Protein AF-A0A199W869-F1 (afdb_monomer_lite)

Sequence (176 aa):
MEERVLFPVLERTAHRGVCKGANEEHARDLPMINGIKEDIKSLLVMEAGTPSYQEALVNLSLRLKTLLEHCKEHFKEEERELIPLFDAANRMLREEGNTSSRWAEEVMGAMEATHSQRLFPFFMAGLLPQEAVQYLDIVCRCIADKHHVVSMLRSLVASLEGKHPHSVISNYSLKS

InterPro domains:
  IPR012312 Hemerythrin-like [PF01814] (1-85)

Foldseek 3Di:
DCVPFVVVLLCVQPPHCLCVVVVVLCVVCVVLVVVLVVLVVVLVPDDPPDPVNVVSVVVSVVSVVVSVVSVVVSVVCCVVRVVVSSVVSQVVCVVVVNPALVSVVVVVVVQCVVPPLCVLLVVLVVDDPVVSVVVLVCVVVSDPPPVVNVSNVVSNVVVVVVPDPPDDDDDDDDDD

Structure (mmCIF, N/CA/C/O backbone):
data_AF-A0A199W869-F1
#
_entry.id   AF-A0A199W869-F1
#
loop_
_atom_site.group_PDB
_atom_site.id
_atom_site.type_symbol
_atom_site.label_atom_id
_atom_site.label_alt_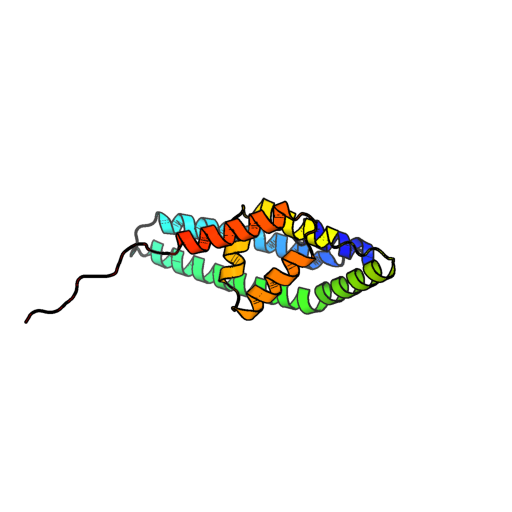id
_atom_site.label_comp_id
_atom_site.label_asym_id
_atom_site.label_entity_id
_atom_site.label_seq_id
_atom_site.pdbx_PDB_ins_code
_atom_site.Cartn_x
_atom_site.Cartn_y
_atom_site.Cartn_z
_atom_site.occupancy
_atom_site.B_iso_or_equiv
_atom_site.auth_seq_id
_atom_site.auth_comp_id
_atom_site.auth_asym_id
_atom_site.auth_atom_id
_atom_site.pdbx_PDB_model_num
ATOM 1 N N . MET A 1 1 ? 5.269 -4.540 -2.238 1.00 87.12 1 MET A N 1
ATOM 2 C CA . MET A 1 1 ? 5.396 -4.630 -3.710 1.00 87.12 1 MET A CA 1
ATOM 3 C C . MET A 1 1 ? 6.664 -3.908 -4.128 1.00 87.12 1 MET A C 1
ATOM 5 O O . MET A 1 1 ? 7.433 -4.496 -4.888 1.00 87.12 1 MET A O 1
ATOM 9 N N . GLU A 1 2 ? 6.945 -2.735 -3.544 1.00 89.25 2 GLU A N 1
ATOM 10 C CA . GLU A 1 2 ? 8.170 -1.993 -3.826 1.00 89.25 2 GLU A CA 1
ATOM 11 C C . GLU A 1 2 ? 9.423 -2.831 -3.564 1.00 89.25 2 GLU A C 1
ATOM 13 O O . GLU A 1 2 ? 10.194 -3.073 -4.487 1.00 89.25 2 GLU A O 1
ATOM 18 N N . GLU A 1 3 ? 9.578 -3.380 -2.355 1.00 90.06 3 GLU A N 1
ATOM 19 C CA . GLU A 1 3 ? 10.796 -4.107 -1.951 1.00 90.06 3 GLU A CA 1
ATOM 20 C C . GLU A 1 3 ? 11.127 -5.321 -2.826 1.00 90.06 3 GLU A C 1
ATOM 22 O O . GLU A 1 3 ? 12.286 -5.703 -2.972 1.00 90.06 3 GLU A O 1
ATOM 27 N N . ARG A 1 4 ? 10.101 -5.948 -3.416 1.00 87.75 4 ARG A N 1
ATOM 28 C CA . ARG A 1 4 ? 10.250 -7.175 -4.209 1.00 87.75 4 ARG A CA 1
ATOM 29 C C . ARG A 1 4 ? 10.490 -6.911 -5.688 1.00 87.75 4 ARG A C 1
ATOM 31 O O . ARG A 1 4 ? 11.088 -7.763 -6.338 1.00 87.75 4 ARG A O 1
ATOM 38 N N . VAL A 1 5 ? 9.986 -5.797 -6.219 1.00 86.00 5 VAL A N 1
ATOM 39 C CA . VAL A 1 5 ? 9.969 -5.546 -7.668 1.00 86.00 5 VAL A CA 1
ATOM 40 C C . VAL A 1 5 ? 10.541 -4.172 -8.006 1.00 86.00 5 VAL A C 1
ATOM 42 O O . VAL A 1 5 ? 11.513 -4.100 -8.754 1.00 86.00 5 VAL A O 1
ATOM 45 N N . LEU A 1 6 ? 10.006 -3.089 -7.432 1.00 86.56 6 LEU A N 1
ATOM 46 C CA . LEU A 1 6 ? 10.408 -1.724 -7.801 1.00 86.56 6 LEU A CA 1
ATOM 47 C C . LEU A 1 6 ? 11.784 -1.331 -7.249 1.00 86.56 6 LEU A C 1
ATOM 49 O O . LEU A 1 6 ? 12.627 -0.859 -8.010 1.00 86.56 6 LEU A O 1
ATOM 53 N N . PHE A 1 7 ? 12.056 -1.567 -5.963 1.00 90.81 7 PHE A N 1
ATOM 54 C CA . PHE A 1 7 ? 13.342 -1.222 -5.348 1.00 90.81 7 PHE A CA 1
ATOM 55 C C . PHE A 1 7 ? 14.519 -1.935 -6.032 1.00 90.81 7 PHE A C 1
ATOM 57 O O . PHE A 1 7 ? 15.485 -1.261 -6.378 1.00 90.81 7 PHE A O 1
ATOM 64 N N . PRO A 1 8 ? 14.455 -3.242 -6.362 1.00 88.12 8 PRO A N 1
ATOM 65 C CA . PRO A 1 8 ? 15.512 -3.892 -7.140 1.00 88.12 8 PRO A CA 1
ATOM 66 C C . PRO A 1 8 ? 15.734 -3.314 -8.546 1.00 88.12 8 PRO A C 1
ATOM 68 O O . PRO A 1 8 ? 16.821 -3.473 -9.104 1.00 88.12 8 PRO A O 1
ATOM 71 N N . VAL A 1 9 ? 14.721 -2.705 -9.172 1.00 84.25 9 VAL A N 1
ATOM 72 C CA . VAL A 1 9 ? 14.898 -1.988 -10.446 1.00 84.25 9 VAL A CA 1
ATOM 73 C C . VAL A 1 9 ? 15.646 -0.684 -10.186 1.00 84.25 9 VAL A C 1
ATOM 75 O O . VAL A 1 9 ? 16.704 -0.482 -10.775 1.00 84.25 9 VAL A O 1
ATOM 78 N N . LEU A 1 10 ? 15.162 0.128 -9.244 1.00 87.44 10 LEU A N 1
ATOM 79 C CA . LEU A 1 10 ? 15.760 1.413 -8.874 1.00 87.44 10 LEU A CA 1
ATOM 80 C C . LEU A 1 10 ? 17.221 1.288 -8.432 1.00 87.44 10 LEU A C 1
ATOM 82 O O . LEU A 1 10 ? 18.075 2.031 -8.905 1.00 87.44 10 LEU A O 1
ATOM 86 N N . GLU A 1 11 ? 17.530 0.310 -7.587 1.00 88.38 11 GLU A N 1
ATOM 87 C CA . GLU A 1 11 ? 18.884 0.041 -7.089 1.00 88.38 11 GLU A CA 1
ATOM 88 C C . GLU A 1 11 ? 19.866 -0.362 -8.204 1.00 88.38 11 GLU A C 1
ATOM 90 O O . GLU A 1 11 ? 21.073 -0.156 -8.072 1.00 88.38 11 GLU A O 1
ATOM 95 N N . ARG A 1 12 ? 19.369 -0.931 -9.315 1.00 83.19 12 ARG A N 1
ATOM 96 C CA . ARG A 1 12 ? 20.189 -1.278 -10.488 1.00 83.19 12 ARG A CA 1
ATOM 97 C C . ARG A 1 12 ? 20.382 -0.109 -11.447 1.00 83.19 12 ARG A C 1
ATOM 99 O O . ARG A 1 12 ? 21.439 -0.024 -12.064 1.00 83.19 12 ARG A O 1
ATOM 106 N N . THR A 1 13 ? 19.363 0.729 -11.6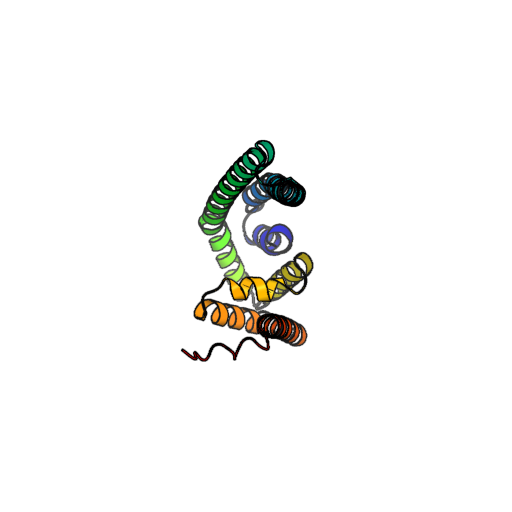24 1.00 80.44 13 THR A N 1
ATOM 107 C CA . THR A 1 13 ? 19.340 1.776 -12.660 1.00 80.44 13 THR A CA 1
ATOM 108 C C . THR A 1 13 ? 19.746 3.156 -12.151 1.00 80.44 13 THR A C 1
ATOM 110 O O . THR A 1 13 ? 20.169 3.989 -12.946 1.00 80.44 13 THR A O 1
ATOM 113 N N . ALA A 1 14 ? 19.590 3.422 -10.854 1.00 81.31 14 ALA A N 1
ATOM 114 C CA . ALA A 1 14 ? 19.954 4.685 -10.221 1.00 81.31 14 ALA A CA 1
ATOM 115 C C . ALA A 1 14 ? 21.247 4.519 -9.398 1.00 81.31 14 ALA A C 1
ATOM 117 O O . ALA A 1 14 ? 22.275 4.098 -9.926 1.00 81.31 14 ALA A O 1
ATOM 118 N N . HIS A 1 15 ? 21.218 4.867 -8.109 1.00 81.88 15 HIS A N 1
ATOM 119 C CA . HIS A 1 15 ? 22.352 4.737 -7.197 1.00 81.88 15 HIS A CA 1
ATOM 120 C C . HIS A 1 15 ? 22.073 3.687 -6.120 1.00 81.88 15 HIS A C 1
ATOM 122 O O . HIS A 1 15 ? 20.956 3.569 -5.619 1.00 81.88 15 HIS A O 1
ATOM 128 N N . ARG A 1 16 ? 23.119 2.951 -5.728 1.00 83.94 16 ARG A N 1
ATOM 129 C CA . ARG A 1 16 ? 23.014 1.953 -4.662 1.00 83.94 16 ARG A CA 1
ATOM 130 C C . ARG A 1 16 ? 22.659 2.627 -3.333 1.00 83.94 16 ARG A C 1
ATOM 132 O O . ARG A 1 16 ? 23.374 3.527 -2.894 1.00 83.94 16 ARG A O 1
ATOM 139 N N . GLY A 1 17 ? 21.624 2.133 -2.668 1.00 86.12 17 GLY A N 1
ATOM 140 C CA . GLY A 1 17 ? 21.113 2.626 -1.392 1.00 86.12 17 GLY A CA 1
ATOM 141 C C . GLY A 1 17 ? 19.978 3.642 -1.510 1.00 86.12 17 GLY A C 1
ATOM 142 O O . GLY A 1 17 ? 19.542 4.143 -0.474 1.00 86.12 17 GLY A O 1
ATOM 143 N N . VAL A 1 18 ? 19.488 3.929 -2.720 1.00 88.88 18 VAL A N 1
ATOM 144 C CA . VAL A 1 18 ? 18.378 4.866 -2.953 1.00 88.88 18 VAL A CA 1
ATOM 145 C C . VAL A 1 18 ? 17.103 4.468 -2.207 1.00 88.88 18 VAL A C 1
ATOM 147 O O . VAL A 1 18 ? 16.387 5.327 -1.707 1.00 88.88 18 VAL A O 1
ATOM 150 N N . CYS A 1 19 ? 16.844 3.168 -2.051 1.00 92.12 19 CYS A N 1
ATOM 151 C CA . CYS A 1 19 ? 15.639 2.671 -1.386 1.00 92.12 19 CYS A CA 1
ATOM 152 C C . CYS A 1 19 ? 15.842 2.415 0.116 1.00 92.12 19 CYS A C 1
ATOM 154 O O . CYS A 1 19 ? 14.987 1.810 0.763 1.00 92.12 19 CYS A O 1
ATOM 156 N N . LYS A 1 20 ? 16.984 2.806 0.700 1.00 91.56 20 LYS A N 1
ATOM 157 C CA . LYS A 1 20 ? 17.304 2.479 2.098 1.00 91.56 20 LYS A CA 1
ATOM 158 C C . LYS A 1 20 ? 16.337 3.138 3.090 1.00 91.56 20 LYS A C 1
ATOM 160 O O . LYS A 1 20 ? 15.883 2.451 3.997 1.00 91.56 20 LYS A O 1
ATOM 165 N N . GLY A 1 21 ? 16.013 4.420 2.901 1.00 91.12 21 GLY A N 1
ATOM 166 C CA . GLY A 1 21 ? 15.082 5.151 3.776 1.00 91.12 21 GLY A CA 1
ATOM 167 C C . GLY A 1 21 ? 13.697 4.503 3.807 1.00 91.12 21 GLY A C 1
ATOM 168 O O . GLY A 1 21 ? 13.240 4.085 4.868 1.00 91.12 21 GLY A O 1
ATOM 169 N N . ALA A 1 22 ? 13.121 4.263 2.626 1.00 91.50 22 ALA A N 1
ATOM 170 C CA . ALA A 1 22 ? 1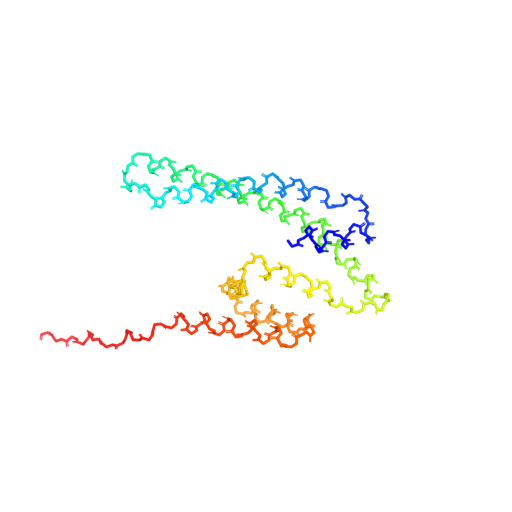1.829 3.594 2.485 1.00 91.50 22 ALA A CA 1
ATOM 171 C C . ALA A 1 22 ? 11.809 2.182 3.111 1.00 91.50 22 ALA A C 1
ATOM 173 O O . ALA A 1 22 ? 10.871 1.828 3.819 1.00 91.50 22 ALA A O 1
ATOM 174 N N . ASN A 1 23 ? 12.876 1.385 2.949 1.00 92.75 23 ASN A N 1
ATOM 175 C CA . ASN A 1 23 ? 12.985 0.084 3.629 1.00 92.75 23 ASN A CA 1
ATOM 176 C C . ASN A 1 23 ? 13.017 0.218 5.164 1.00 92.75 23 ASN A C 1
ATOM 178 O O . ASN A 1 23 ? 12.440 -0.601 5.879 1.00 92.75 23 ASN A O 1
ATOM 182 N N . GLU A 1 24 ? 13.715 1.227 5.691 1.00 93.81 24 GLU A N 1
ATOM 183 C CA . GLU A 1 24 ? 13.763 1.483 7.133 1.00 93.81 24 GLU A CA 1
ATOM 184 C C . GLU A 1 24 ? 12.405 1.951 7.670 1.00 93.81 24 GLU A C 1
ATOM 186 O O . GLU A 1 24 ? 12.027 1.562 8.774 1.00 93.81 24 GLU A O 1
ATOM 191 N N . GLU A 1 25 ? 11.655 2.744 6.906 1.00 92.56 25 GLU A N 1
ATOM 192 C CA . GLU A 1 25 ? 10.270 3.125 7.214 1.00 92.56 25 GLU A CA 1
ATOM 193 C C . GLU A 1 25 ? 9.345 1.912 7.259 1.00 92.56 25 GLU A C 1
ATOM 195 O O . GLU A 1 25 ? 8.715 1.667 8.290 1.00 92.56 25 GLU A O 1
ATOM 200 N N . HIS A 1 26 ? 9.353 1.075 6.218 1.00 93.44 26 HIS A N 1
ATOM 201 C CA . HIS A 1 26 ? 8.566 -0.159 6.188 1.00 93.44 26 HIS A CA 1
ATOM 202 C C . HIS A 1 26 ? 8.869 -1.071 7.385 1.00 93.44 26 HIS A C 1
ATOM 204 O O . HIS A 1 26 ? 7.956 -1.620 8.011 1.00 93.44 26 HIS A O 1
ATOM 210 N N . ALA A 1 27 ? 10.149 -1.207 7.751 1.00 93.19 27 ALA A N 1
ATOM 211 C CA . ALA A 1 27 ? 10.569 -2.004 8.901 1.00 93.19 27 ALA A CA 1
ATOM 212 C C . ALA A 1 27 ? 10.057 -1.439 10.240 1.00 93.19 27 ALA A C 1
ATOM 214 O O . ALA A 1 27 ? 9.762 -2.215 11.154 1.00 93.19 27 ALA A O 1
ATOM 215 N N . ARG A 1 28 ? 9.933 -0.110 10.365 1.00 93.12 28 ARG A N 1
ATOM 216 C CA . ARG A 1 28 ? 9.355 0.549 11.550 1.00 93.12 28 ARG A CA 1
ATOM 217 C C . ARG A 1 28 ? 7.834 0.420 11.606 1.00 93.12 28 ARG A C 1
ATOM 219 O O . ARG A 1 28 ? 7.291 0.211 12.692 1.00 93.12 28 ARG A O 1
ATOM 226 N N . ASP A 1 29 ? 7.160 0.511 10.465 1.00 93.31 29 ASP A N 1
ATOM 227 C CA . ASP A 1 29 ? 5.697 0.559 10.407 1.00 93.31 29 ASP A CA 1
ATOM 228 C C . ASP A 1 29 ? 5.046 -0.827 10.456 1.00 93.31 29 ASP A C 1
ATOM 230 O O . ASP A 1 29 ? 3.943 -0.981 10.991 1.00 93.31 29 ASP A O 1
ATOM 234 N N . LEU A 1 30 ? 5.733 -1.878 9.996 1.00 91.81 30 LEU A N 1
ATOM 235 C CA . LEU A 1 30 ? 5.199 -3.242 10.021 1.00 91.81 30 LEU A CA 1
ATOM 236 C C . LEU A 1 30 ? 4.796 -3.719 11.441 1.00 91.81 30 LEU A C 1
ATOM 238 O O . LEU A 1 30 ? 3.686 -4.242 11.601 1.00 91.81 30 LEU A O 1
ATOM 242 N N . PRO A 1 31 ? 5.607 -3.526 12.503 1.00 94.06 31 PRO A N 1
ATOM 243 C CA . PRO A 1 31 ? 5.177 -3.781 13.879 1.00 94.06 31 PRO A CA 1
ATOM 244 C C . PRO A 1 31 ? 3.947 -2.971 14.310 1.00 94.06 31 PRO A C 1
ATOM 246 O O . PRO A 1 31 ? 3.093 -3.500 15.024 1.00 94.06 31 PRO A O 1
ATOM 249 N N . MET A 1 32 ? 3.823 -1.713 13.871 1.00 94.31 32 MET A N 1
ATOM 250 C CA . MET A 1 32 ? 2.681 -0.855 14.201 1.00 94.31 32 MET A CA 1
ATOM 251 C C . MET A 1 32 ? 1.386 -1.384 13.577 1.00 94.31 32 MET A C 1
ATOM 253 O O . MET A 1 32 ? 0.377 -1.512 14.274 1.00 94.31 32 MET A O 1
ATOM 257 N N . ILE A 1 33 ? 1.432 -1.769 12.298 1.00 94.38 33 ILE A N 1
ATOM 258 C CA . ILE A 1 33 ? 0.306 -2.380 11.574 1.00 94.38 33 ILE A CA 1
ATOM 259 C C . 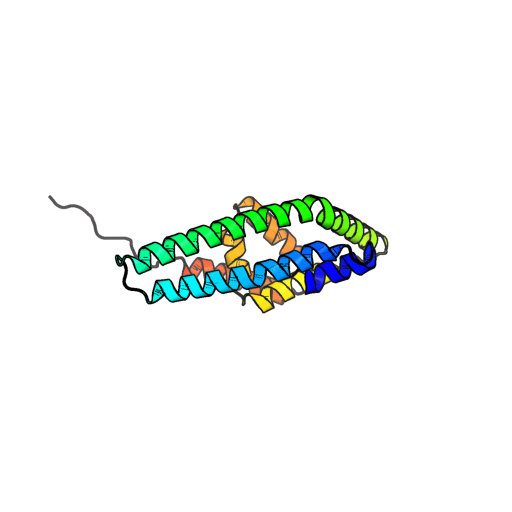ILE A 1 33 ? -0.116 -3.694 12.243 1.00 94.38 33 ILE A C 1
ATOM 261 O O . ILE A 1 33 ? -1.308 -3.938 12.444 1.00 94.38 33 ILE A O 1
ATOM 265 N N . ASN A 1 34 ? 0.850 -4.529 12.640 1.00 94.44 34 ASN A N 1
ATOM 266 C CA . ASN A 1 34 ? 0.561 -5.756 13.384 1.00 94.44 34 ASN A CA 1
ATOM 267 C C . ASN A 1 34 ? -0.104 -5.457 14.734 1.00 94.44 34 ASN A C 1
ATOM 269 O O . ASN A 1 34 ? -1.081 -6.115 15.082 1.00 94.44 34 ASN A O 1
ATOM 273 N N . GLY A 1 35 ? 0.361 -4.436 15.458 1.00 95.31 35 GLY A N 1
ATOM 274 C CA . GLY A 1 35 ? -0.277 -3.978 16.692 1.00 95.31 35 GLY A CA 1
ATOM 275 C C . GLY A 1 35 ? -1.734 -3.562 16.479 1.00 95.31 35 GLY A C 1
ATOM 276 O O . GLY A 1 35 ? -2.612 -4.062 17.169 1.00 95.31 35 GLY A O 1
ATOM 277 N N . ILE A 1 36 ? -2.006 -2.734 15.466 1.00 97.06 36 ILE A N 1
ATOM 278 C CA . ILE A 1 36 ? -3.367 -2.306 15.093 1.00 97.06 36 ILE A CA 1
ATOM 279 C C . ILE A 1 36 ? -4.264 -3.509 14.779 1.00 97.06 36 ILE A C 1
ATOM 281 O O . ILE A 1 36 ? -5.417 -3.564 15.205 1.00 97.06 36 ILE A O 1
ATOM 285 N N . LYS A 1 37 ? -3.744 -4.500 14.049 1.00 95.69 37 LYS A N 1
ATOM 286 C CA . LYS A 1 37 ? -4.480 -5.730 13.736 1.00 95.69 37 LYS A CA 1
ATOM 287 C C . LYS A 1 37 ? -4.859 -6.506 15.000 1.00 95.69 37 LYS A C 1
ATOM 289 O O . LYS A 1 37 ? -5.983 -7.002 15.084 1.00 95.69 37 LYS A O 1
ATOM 294 N N . GLU A 1 38 ? -3.946 -6.632 15.960 1.00 96.62 38 GLU A N 1
ATOM 295 C CA . GLU A 1 38 ? -4.232 -7.309 17.230 1.00 96.62 38 GLU A CA 1
ATOM 296 C C . GLU A 1 38 ? -5.174 -6.492 18.128 1.00 96.62 38 GLU A C 1
ATOM 298 O O . GLU A 1 38 ? -6.057 -7.074 18.760 1.00 96.62 38 GLU A O 1
ATOM 303 N N . ASP A 1 39 ? -5.083 -5.161 18.114 1.00 95.38 39 ASP A N 1
ATOM 304 C CA . ASP A 1 39 ? -6.016 -4.275 18.820 1.00 95.38 39 ASP A CA 1
ATOM 305 C C . ASP A 1 39 ? -7.448 -4.442 18.280 1.00 95.38 39 ASP A C 1
ATOM 307 O O . ASP A 1 39 ? -8.393 -4.610 19.053 1.00 95.38 39 ASP A O 1
ATOM 311 N N . ILE A 1 40 ? -7.616 -4.490 16.951 1.00 96.44 40 ILE A N 1
ATOM 312 C CA . ILE A 1 40 ? -8.915 -4.746 16.306 1.00 96.44 40 ILE A CA 1
ATOM 313 C C . ILE A 1 40 ? -9.466 -6.113 16.724 1.00 96.44 40 ILE A C 1
ATOM 315 O O . ILE A 1 40 ? -10.628 -6.214 17.110 1.00 96.44 40 ILE A O 1
ATOM 319 N N . LYS A 1 41 ? -8.650 -7.174 16.677 1.00 95.06 41 LYS A N 1
ATOM 320 C CA . LYS A 1 41 ? -9.082 -8.516 17.107 1.00 95.06 41 LYS A CA 1
ATOM 321 C C . LYS A 1 41 ? -9.493 -8.548 18.575 1.00 95.06 41 LYS A C 1
ATOM 323 O O . LYS A 1 41 ? -10.471 -9.209 18.908 1.00 95.06 41 LYS A O 1
ATOM 328 N N . SER A 1 42 ? -8.756 -7.842 19.428 1.00 94.62 42 SER A N 1
ATOM 329 C CA . SER A 1 42 ? -9.053 -7.750 20.856 1.00 94.62 42 SER A CA 1
ATOM 330 C C . SER A 1 42 ? -10.395 -7.056 21.077 1.00 94.62 42 SER A C 1
ATOM 332 O O . SER A 1 42 ? -11.258 -7.596 21.759 1.00 94.62 42 SER A O 1
ATOM 334 N N . LEU A 1 43 ? -10.634 -5.925 20.408 1.00 95.44 43 LEU A N 1
ATOM 335 C CA . LEU A 1 43 ? -11.911 -5.209 20.474 1.00 95.44 43 LEU A CA 1
ATOM 336 C C . LEU A 1 43 ? -13.108 -6.064 20.039 1.00 95.44 43 LEU A C 1
ATOM 338 O O . LEU A 1 43 ? -14.175 -5.942 20.632 1.00 95.44 43 LEU A O 1
ATOM 342 N N . LEU A 1 44 ? -12.939 -6.954 19.053 1.00 94.06 44 LEU A N 1
ATOM 343 C CA . LEU A 1 44 ? -14.011 -7.845 18.583 1.00 94.06 44 LEU A CA 1
ATOM 344 C C . LEU A 1 44 ? -14.486 -8.860 19.634 1.00 94.06 44 LEU A C 1
ATOM 346 O O . LEU A 1 44 ? -15.587 -9.388 19.497 1.00 94.06 44 LEU A O 1
ATOM 350 N N . VAL A 1 45 ? -13.675 -9.152 20.655 1.00 95.06 45 VAL A N 1
ATOM 351 C CA . VAL A 1 45 ? -14.019 -10.106 21.726 1.00 95.06 45 VAL A CA 1
ATOM 352 C C . VAL A 1 45 ? -14.302 -9.429 23.070 1.00 95.06 45 VAL A C 1
ATOM 354 O O . VAL A 1 45 ? -14.680 -10.102 24.026 1.00 95.06 45 VAL A O 1
ATOM 357 N N . MET A 1 46 ? -14.114 -8.112 23.159 1.00 94.50 46 MET A N 1
ATOM 358 C CA . MET A 1 46 ? -14.350 -7.337 24.375 1.00 94.50 46 MET A CA 1
ATOM 359 C C . MET A 1 46 ? -15.829 -6.979 24.547 1.00 94.50 46 MET A C 1
ATOM 361 O O . MET A 1 46 ? -16.568 -6.785 23.584 1.00 94.50 46 MET A O 1
ATOM 365 N N . GLU A 1 47 ? -16.251 -6.826 25.803 1.00 94.56 47 GLU A N 1
ATOM 366 C CA . GLU A 1 47 ? -17.597 -6.363 26.128 1.00 94.56 47 GLU A CA 1
ATOM 367 C C . GLU A 1 47 ? -17.725 -4.852 25.886 1.00 94.56 47 GLU A C 1
ATOM 369 O O . GLU A 1 47 ? -17.072 -4.027 26.542 1.00 94.56 47 GLU A O 1
ATOM 374 N N . ALA A 1 48 ? -18.581 -4.491 24.931 1.00 92.62 48 ALA A N 1
ATOM 375 C CA . ALA A 1 48 ? -18.851 -3.106 24.580 1.00 92.62 48 ALA A CA 1
ATOM 376 C C . ALA A 1 48 ? -19.459 -2.333 25.764 1.00 92.62 48 ALA A C 1
ATOM 378 O O . ALA A 1 48 ? -20.321 -2.830 26.482 1.00 92.62 48 ALA A O 1
ATOM 379 N N . GLY A 1 49 ? -19.028 -1.082 25.941 1.00 90.25 49 GLY A N 1
ATOM 380 C CA . GLY A 1 49 ? -19.515 -0.202 27.011 1.00 90.25 49 GLY A CA 1
ATOM 381 C C . GLY A 1 49 ? -18.716 -0.272 28.316 1.00 90.25 49 GLY A C 1
ATOM 382 O O . GLY A 1 49 ? -18.919 0.567 29.191 1.00 90.25 49 GLY A O 1
ATOM 383 N N . THR A 1 50 ? -17.762 -1.198 28.435 1.00 95.25 50 THR A N 1
ATOM 384 C CA . THR A 1 50 ? -16.833 -1.239 29.574 1.00 95.25 50 THR A CA 1
ATOM 385 C C . THR A 1 50 ? -15.766 -0.130 29.484 1.00 95.25 50 THR A C 1
ATOM 387 O O . THR A 1 50 ? -15.417 0.304 28.380 1.00 95.25 50 THR A O 1
ATOM 390 N N . PRO A 1 51 ? -15.196 0.334 30.617 1.00 95.56 51 PRO A N 1
ATOM 391 C CA . PRO A 1 51 ? -14.097 1.304 30.599 1.00 95.56 51 PRO A CA 1
ATOM 392 C C . PRO A 1 51 ? -12.877 0.826 29.798 1.00 95.56 51 PRO A C 1
ATOM 394 O O . PRO A 1 51 ? -12.289 1.605 29.053 1.00 95.56 51 PRO A O 1
ATOM 397 N N . SER A 1 52 ? -12.545 -0.466 29.885 1.00 93.56 52 SER A N 1
ATOM 398 C CA . SER A 1 52 ? -11.446 -1.073 29.127 1.00 93.56 52 SER A CA 1
ATOM 399 C C . SER A 1 52 ? -11.708 -1.079 27.620 1.00 93.56 52 SER A C 1
ATOM 401 O O . SER A 1 52 ? -10.784 -0.850 26.844 1.00 93.56 52 SER A O 1
ATOM 403 N N . TYR A 1 53 ? -12.957 -1.282 27.182 1.00 95.62 53 TYR A N 1
ATOM 404 C CA . TYR A 1 53 ? -13.333 -1.168 25.769 1.00 95.62 53 TYR A CA 1
ATOM 405 C C . TYR A 1 53 ? -13.122 0.253 25.235 1.00 95.62 53 TYR A C 1
ATOM 407 O O . TYR A 1 53 ? -12.589 0.435 24.142 1.00 95.62 53 TYR A O 1
ATOM 415 N N . GLN A 1 54 ? -13.492 1.271 26.019 1.00 95.38 54 GLN A N 1
ATOM 416 C CA . GLN A 1 54 ? -13.263 2.670 25.645 1.00 95.38 54 GLN A CA 1
ATOM 417 C C . GLN A 1 54 ? -11.769 3.003 25.571 1.00 95.38 54 GLN A C 1
ATOM 419 O O . GLN A 1 54 ? -11.328 3.631 24.611 1.00 95.38 54 GLN A O 1
ATOM 424 N N . GLU A 1 55 ? -10.976 2.541 26.537 1.00 95.81 55 GLU A N 1
ATOM 425 C CA . GLU A 1 55 ? -9.521 2.715 26.520 1.00 95.81 55 GLU A CA 1
ATOM 426 C C . GLU A 1 55 ? -8.880 2.038 25.297 1.00 95.81 55 GLU A C 1
ATOM 428 O O . GLU A 1 55 ? -8.081 2.656 24.591 1.00 95.81 55 GLU A O 1
ATOM 433 N N . ALA A 1 56 ? -9.284 0.804 24.982 1.00 95.56 56 ALA A N 1
ATOM 434 C CA . ALA A 1 56 ? -8.818 0.087 23.798 1.00 95.56 56 ALA A CA 1
ATOM 435 C C . ALA A 1 56 ? -9.179 0.820 22.493 1.00 95.56 56 ALA A C 1
ATOM 437 O O . ALA A 1 56 ? -8.339 0.924 21.599 1.00 95.56 56 ALA A O 1
ATOM 438 N N . LEU A 1 57 ? -10.383 1.398 22.393 1.00 96.50 57 LEU A N 1
ATOM 439 C CA . LEU A 1 57 ? -10.777 2.222 21.245 1.00 96.50 57 LEU A CA 1
ATOM 440 C C . LEU A 1 57 ? -9.933 3.493 21.112 1.00 96.50 57 LEU A C 1
ATOM 442 O O . LEU A 1 57 ? -9.529 3.847 20.002 1.00 96.50 57 LEU A O 1
ATOM 446 N N . VAL A 1 58 ? -9.658 4.185 22.220 1.00 96.25 58 VAL A N 1
ATOM 447 C CA . VAL A 1 58 ? -8.812 5.388 22.221 1.00 96.25 58 VAL A CA 1
ATOM 448 C C . VAL A 1 58 ? -7.388 5.040 21.787 1.00 96.25 58 VAL A C 1
ATOM 450 O O . VAL A 1 58 ? -6.828 5.727 20.931 1.00 96.25 58 VAL A O 1
ATOM 453 N N . ASN A 1 59 ? -6.829 3.945 22.304 1.00 95.38 59 ASN A N 1
ATOM 454 C CA . ASN A 1 59 ? -5.493 3.473 21.942 1.00 95.38 59 ASN A CA 1
ATOM 455 C C . ASN A 1 59 ? -5.404 3.065 20.467 1.00 95.38 59 ASN A C 1
ATOM 457 O O . ASN A 1 59 ? -4.469 3.478 19.775 1.00 95.38 59 ASN A O 1
ATOM 461 N N . LEU A 1 60 ? -6.399 2.330 19.960 1.00 97.25 60 LEU A N 1
ATOM 462 C CA . LEU A 1 60 ? -6.492 1.993 18.541 1.00 97.25 60 LEU A CA 1
ATOM 463 C C . LEU A 1 60 ? -6.581 3.263 17.679 1.00 97.25 60 LEU A C 1
ATOM 465 O O . LEU A 1 60 ? -5.862 3.389 16.691 1.00 97.25 60 LEU A O 1
ATOM 469 N N . SER A 1 61 ? -7.422 4.227 18.066 1.00 97.38 61 SER A N 1
ATOM 470 C CA . SER A 1 61 ? -7.567 5.510 17.364 1.00 97.38 61 SER A CA 1
ATOM 471 C C . SER A 1 61 ? -6.248 6.282 17.304 1.00 97.38 61 SER A C 1
ATOM 473 O O . SER A 1 61 ? -5.889 6.806 16.249 1.00 97.38 61 SER A O 1
ATOM 475 N N . LEU A 1 62 ? -5.500 6.327 18.410 1.00 96.75 62 LEU A N 1
ATOM 476 C CA . LEU A 1 62 ? -4.194 6.978 18.460 1.00 96.75 62 LEU A CA 1
ATOM 477 C C . LEU A 1 62 ? -3.200 6.301 17.511 1.00 96.75 62 LEU A C 1
ATOM 479 O O . LEU A 1 62 ? -2.593 6.985 16.692 1.00 96.75 62 LEU A O 1
ATOM 483 N N . ARG A 1 63 ? -3.088 4.967 17.558 1.00 96.25 63 ARG A N 1
ATOM 484 C CA . ARG A 1 63 ? -2.188 4.212 16.671 1.00 96.25 63 ARG A CA 1
ATOM 485 C C . ARG A 1 63 ? -2.551 4.372 15.198 1.00 96.25 63 ARG A C 1
ATOM 487 O O . ARG A 1 63 ? -1.658 4.554 14.380 1.00 96.25 63 ARG A O 1
ATOM 494 N N . LEU A 1 64 ? -3.842 4.359 14.862 1.00 97.50 64 LEU A N 1
ATOM 495 C CA . LEU A 1 64 ? -4.313 4.605 13.495 1.00 97.50 64 LEU A CA 1
ATOM 496 C C . LEU A 1 64 ? -3.938 6.008 13.004 1.00 97.50 64 LEU A C 1
ATOM 498 O O . LEU A 1 64 ? -3.524 6.156 11.859 1.00 97.50 64 LEU A O 1
ATOM 502 N N . LYS A 1 65 ? -4.055 7.033 13.857 1.00 96.81 65 LYS A N 1
ATOM 503 C CA . LYS A 1 65 ? -3.637 8.400 13.514 1.00 96.81 65 LYS A CA 1
ATOM 504 C C . LYS A 1 65 ? -2.128 8.495 13.313 1.00 96.81 65 LYS A C 1
ATOM 506 O O . LYS A 1 65 ? -1.702 9.115 12.349 1.00 96.81 65 LYS A O 1
ATOM 511 N N . THR A 1 66 ? -1.336 7.869 14.182 1.00 95.75 66 THR A N 1
ATOM 512 C CA . THR A 1 66 ? 0.123 7.826 14.025 1.00 95.75 66 THR A CA 1
ATOM 513 C C . THR A 1 66 ? 0.519 7.135 12.724 1.00 95.75 66 THR A C 1
ATOM 515 O O . THR A 1 66 ? 1.275 7.712 11.951 1.00 95.75 66 THR A O 1
ATOM 518 N N . LEU A 1 67 ? -0.054 5.961 12.435 1.00 95.44 67 LEU A N 1
ATOM 519 C CA . LEU A 1 67 ? 0.192 5.255 11.177 1.00 95.44 67 LEU A CA 1
ATOM 520 C C . LEU A 1 67 ? -0.198 6.113 9.967 1.00 95.44 67 LEU A C 1
ATOM 522 O O . LEU A 1 67 ? 0.536 6.160 8.990 1.00 95.44 67 LEU A O 1
ATOM 526 N N . LEU A 1 68 ? -1.330 6.822 10.031 1.00 95.19 68 LEU A N 1
ATOM 527 C CA . LEU A 1 68 ? -1.760 7.712 8.953 1.00 95.19 68 LEU A CA 1
ATOM 528 C C . LEU A 1 68 ? -0.748 8.836 8.691 1.00 95.19 68 LEU A C 1
ATOM 530 O O . LEU A 1 68 ? -0.495 9.151 7.530 1.00 95.19 68 LEU A O 1
ATOM 534 N N . GLU A 1 69 ? -0.189 9.450 9.734 1.00 95.56 69 GLU A N 1
ATOM 535 C CA . GLU A 1 69 ? 0.845 10.475 9.557 1.00 95.56 69 GLU A CA 1
ATOM 536 C C . GLU A 1 69 ? 2.136 9.881 8.982 1.00 95.56 69 GLU A C 1
ATOM 538 O O . GLU A 1 69 ? 2.657 10.439 8.020 1.00 95.56 69 GLU A O 1
ATOM 543 N N . HIS A 1 70 ? 2.578 8.710 9.456 1.00 94.19 70 HIS A N 1
ATOM 544 C CA . HIS A 1 70 ? 3.726 8.009 8.867 1.00 94.19 70 HIS A CA 1
ATOM 545 C C . HIS A 1 70 ? 3.504 7.719 7.377 1.00 94.19 70 HIS A C 1
ATOM 547 O O . HIS A 1 70 ? 4.355 8.045 6.557 1.00 94.19 70 HIS A O 1
ATOM 553 N N . CYS A 1 71 ? 2.332 7.196 6.997 1.00 92.38 71 CYS A N 1
ATOM 554 C CA . CYS A 1 71 ? 2.008 6.945 5.593 1.00 92.38 71 CYS A CA 1
ATOM 555 C C . CYS A 1 71 ? 2.025 8.232 4.757 1.00 92.38 71 CYS A C 1
ATOM 557 O O . CYS A 1 71 ? 2.493 8.217 3.624 1.00 92.38 71 CYS A O 1
ATOM 559 N N . LYS A 1 72 ? 1.527 9.356 5.289 1.00 94.06 72 LYS A N 1
ATOM 560 C CA . LYS A 1 72 ? 1.568 10.645 4.576 1.00 94.06 72 LYS A CA 1
ATOM 561 C C . LYS A 1 72 ? 2.993 11.140 4.364 1.00 94.06 72 LYS A C 1
ATOM 563 O O . LYS A 1 72 ? 3.266 11.726 3.320 1.00 94.06 72 LYS A O 1
ATOM 568 N N . GLU A 1 73 ? 3.858 10.988 5.360 1.00 93.50 73 GLU A N 1
ATOM 569 C CA . GLU A 1 73 ? 5.269 11.367 5.262 1.00 93.50 73 GLU A CA 1
ATOM 570 C C . GLU A 1 73 ? 5.988 10.476 4.253 1.00 93.50 73 GLU A C 1
ATOM 572 O O . GLU A 1 73 ? 6.534 10.997 3.284 1.00 93.50 73 GLU A O 1
ATOM 577 N N . HIS A 1 74 ? 5.850 9.158 4.400 1.00 93.00 74 HIS A N 1
ATOM 578 C CA . HIS A 1 74 ? 6.377 8.160 3.475 1.00 93.00 74 HIS A CA 1
ATOM 579 C C . HIS A 1 74 ? 5.968 8.457 2.025 1.00 93.00 74 HIS A C 1
ATOM 581 O O . HIS A 1 74 ? 6.825 8.650 1.168 1.00 93.00 74 HIS A O 1
ATOM 587 N N . PHE A 1 75 ? 4.670 8.645 1.749 1.00 91.75 75 PHE A N 1
ATOM 588 C CA . PHE A 1 75 ? 4.205 8.958 0.393 1.00 91.75 75 PHE A CA 1
ATOM 589 C C . PHE A 1 75 ? 4.775 10.265 -0.159 1.00 91.75 75 PHE A C 1
ATOM 591 O O . PHE A 1 75 ? 5.112 10.328 -1.338 1.00 91.75 75 PHE A O 1
ATOM 598 N N . LYS A 1 76 ? 4.912 11.310 0.666 1.00 93.19 76 LYS A N 1
ATOM 599 C CA . LYS A 1 76 ? 5.524 12.574 0.222 1.00 93.19 76 LYS A CA 1
ATOM 600 C C . LYS A 1 76 ? 6.999 12.401 -0.123 1.00 93.19 76 LYS A C 1
ATOM 602 O O . LYS A 1 76 ? 7.491 13.067 -1.031 1.00 93.19 76 LYS A O 1
ATOM 607 N N . GLU A 1 77 ? 7.714 11.572 0.626 1.00 90.81 77 GLU A N 1
ATOM 608 C CA . GLU A 1 77 ? 9.126 11.294 0.375 1.00 90.81 77 GLU A CA 1
ATOM 609 C C . GLU A 1 77 ? 9.308 10.449 -0.883 1.00 90.81 77 GLU A C 1
ATOM 611 O O . GLU A 1 77 ? 10.128 10.796 -1.734 1.00 90.81 77 GLU A O 1
ATOM 616 N N . GLU A 1 78 ? 8.487 9.417 -1.067 1.00 90.19 78 GLU A N 1
ATOM 617 C CA . GLU A 1 78 ? 8.490 8.625 -2.293 1.00 90.19 78 GLU A CA 1
ATOM 618 C C . GLU A 1 78 ? 8.124 9.468 -3.519 1.00 90.19 78 GLU A C 1
ATOM 620 O O . GLU A 1 78 ? 8.815 9.397 -4.535 1.00 90.19 78 GLU A O 1
ATOM 625 N N . GLU A 1 79 ? 7.092 10.311 -3.428 1.00 91.56 79 GLU A N 1
ATOM 626 C CA . GLU A 1 79 ? 6.669 11.192 -4.521 1.00 91.56 79 GLU A CA 1
ATOM 627 C C . GLU A 1 79 ? 7.751 12.205 -4.902 1.00 91.56 79 GLU A C 1
ATOM 629 O O . GLU A 1 79 ? 7.951 12.494 -6.084 1.00 91.56 79 GLU A O 1
ATOM 634 N N . ARG A 1 80 ? 8.485 12.720 -3.912 1.00 91.19 80 ARG A N 1
ATOM 635 C CA . ARG A 1 80 ? 9.563 13.683 -4.142 1.00 91.19 80 ARG A CA 1
ATOM 636 C C . ARG A 1 80 ? 10.830 13.029 -4.694 1.00 91.19 80 ARG A C 1
ATOM 638 O O . ARG A 1 80 ? 11.482 13.631 -5.542 1.00 91.19 80 ARG A O 1
ATOM 645 N N . GLU A 1 81 ? 11.189 11.841 -4.212 1.00 89.00 81 GLU A N 1
ATOM 646 C CA . GLU A 1 81 ? 12.504 11.235 -4.465 1.00 89.00 81 GLU A CA 1
ATOM 647 C C . GLU A 1 81 ? 12.431 9.984 -5.352 1.00 89.00 81 GLU A C 1
ATOM 649 O O . GLU A 1 81 ? 13.121 9.899 -6.368 1.00 89.00 81 GLU A O 1
ATOM 654 N N . LEU A 1 82 ? 11.601 8.998 -4.998 1.00 88.62 82 LEU A N 1
ATOM 655 C CA . LEU A 1 82 ? 11.613 7.679 -5.642 1.00 88.62 82 LEU A CA 1
ATOM 656 C C . LEU A 1 82 ? 10.827 7.640 -6.954 1.00 88.62 82 LEU A C 1
ATOM 658 O O . LEU A 1 82 ? 11.310 7.051 -7.924 1.00 88.62 82 LEU A O 1
ATOM 662 N N . ILE A 1 83 ? 9.655 8.279 -7.022 1.00 88.00 83 ILE A N 1
ATOM 663 C CA . ILE A 1 83 ? 8.822 8.304 -8.236 1.00 88.00 83 ILE A CA 1
ATOM 664 C C . ILE A 1 83 ? 9.572 8.952 -9.416 1.00 88.00 83 ILE A C 1
ATOM 666 O O . ILE A 1 83 ? 9.627 8.336 -10.484 1.00 88.00 83 ILE A O 1
ATOM 670 N N . PRO A 1 84 ? 10.239 10.116 -9.268 1.00 90.44 84 PRO A N 1
ATOM 671 C CA . PRO A 1 84 ? 10.994 10.715 -10.370 1.00 90.44 84 PRO A CA 1
ATOM 672 C C . PRO A 1 84 ? 12.147 9.833 -10.865 1.00 90.44 84 PRO A C 1
ATOM 674 O O . PRO A 1 84 ? 12.413 9.769 -12.071 1.00 90.44 84 PRO A O 1
ATOM 677 N N . LEU A 1 85 ? 12.823 9.132 -9.949 1.00 89.06 85 LEU A N 1
ATOM 678 C CA . LEU A 1 85 ? 13.895 8.194 -10.289 1.00 89.06 85 LEU A CA 1
ATOM 679 C C . LEU A 1 85 ? 13.355 6.962 -11.008 1.00 89.06 85 LEU A C 1
ATOM 681 O O . LEU A 1 85 ? 13.970 6.492 -11.966 1.00 89.06 85 LEU A O 1
ATOM 685 N N . PHE A 1 86 ? 12.189 6.475 -10.593 1.00 84.75 86 PHE A N 1
ATOM 686 C CA . PHE A 1 86 ? 11.510 5.375 -11.259 1.00 84.75 86 PHE A CA 1
ATOM 687 C C . PHE A 1 86 ? 11.110 5.749 -12.685 1.00 84.75 86 PHE A C 1
ATOM 689 O O . PHE A 1 86 ? 11.377 5.001 -13.626 1.00 84.75 86 PHE A O 1
ATOM 696 N N . ASP A 1 87 ? 10.558 6.944 -12.870 1.00 84.94 87 ASP A N 1
ATOM 697 C CA . ASP A 1 87 ? 10.205 7.466 -14.184 1.00 84.94 87 ASP A CA 1
ATOM 698 C C . ASP A 1 87 ? 11.425 7.617 -15.099 1.00 84.94 87 ASP A C 1
ATOM 700 O O . ASP A 1 87 ? 11.357 7.292 -16.288 1.00 84.94 87 ASP A O 1
ATOM 704 N N . ALA A 1 88 ? 12.553 8.092 -14.563 1.00 85.81 88 ALA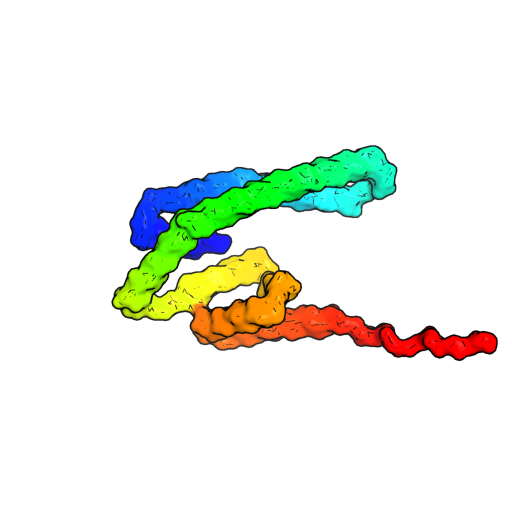 A N 1
ATOM 705 C CA . ALA A 1 88 ? 13.807 8.184 -15.305 1.00 85.81 88 ALA A CA 1
ATOM 706 C C . ALA A 1 88 ? 14.337 6.795 -15.699 1.00 85.81 88 ALA A C 1
ATOM 708 O O . ALA A 1 88 ? 14.652 6.572 -16.868 1.00 85.81 88 ALA A O 1
ATOM 709 N N . ALA A 1 89 ? 14.352 5.846 -14.760 1.00 82.50 89 ALA A N 1
ATOM 710 C CA . ALA A 1 89 ? 14.751 4.464 -15.012 1.00 82.50 89 ALA A CA 1
ATOM 711 C C . ALA A 1 89 ? 13.872 3.796 -16.081 1.00 82.50 89 ALA A C 1
ATOM 713 O O . ALA A 1 89 ? 14.373 3.154 -17.002 1.00 82.50 89 ALA A O 1
ATOM 714 N N . ASN A 1 90 ? 12.555 3.992 -16.007 1.00 78.75 90 ASN A N 1
ATOM 715 C CA . ASN A 1 90 ? 11.599 3.460 -16.974 1.00 78.75 90 ASN A CA 1
ATOM 716 C C . ASN A 1 90 ? 11.790 4.074 -18.373 1.00 78.75 90 ASN A C 1
ATOM 718 O O . ASN A 1 90 ? 11.638 3.371 -19.372 1.00 78.75 90 ASN A O 1
ATOM 722 N N . ARG A 1 91 ? 12.154 5.363 -18.472 1.00 80.00 91 ARG A N 1
ATOM 723 C CA . ARG A 1 91 ? 12.517 5.999 -19.752 1.00 80.00 91 ARG A CA 1
ATOM 724 C C . ARG A 1 91 ? 13.780 5.383 -20.356 1.00 80.00 91 ARG A C 1
ATOM 726 O O . ARG A 1 91 ? 13.735 4.975 -21.512 1.00 80.00 91 ARG A O 1
ATOM 733 N N . MET A 1 92 ? 14.843 5.222 -19.567 1.00 77.81 92 MET A N 1
ATOM 734 C CA . MET A 1 92 ? 16.094 4.601 -20.030 1.00 77.81 92 MET A CA 1
ATOM 735 C C . MET A 1 92 ? 15.871 3.172 -20.540 1.00 77.81 92 MET A C 1
ATOM 737 O O . MET A 1 92 ? 16.300 2.829 -21.638 1.00 77.81 92 MET A O 1
ATOM 741 N N . LEU A 1 93 ? 15.114 2.358 -19.797 1.00 73.75 93 LEU A N 1
ATOM 742 C CA . LEU A 1 93 ? 14.791 0.988 -20.209 1.00 73.75 93 LEU A CA 1
ATOM 743 C C . LEU A 1 93 ? 14.024 0.951 -21.544 1.00 73.75 93 LEU A C 1
ATOM 745 O O . LEU A 1 93 ? 14.281 0.090 -22.384 1.00 73.75 93 LEU A O 1
ATOM 749 N N . ARG A 1 94 ? 13.113 1.904 -21.780 1.00 73.62 94 ARG A N 1
ATOM 750 C CA . ARG A 1 94 ? 12.376 2.011 -23.051 1.00 73.62 94 ARG A CA 1
ATOM 751 C C . ARG A 1 94 ? 13.275 2.419 -24.218 1.00 73.62 94 ARG A C 1
ATOM 753 O O . ARG A 1 94 ? 13.093 1.896 -25.315 1.00 73.62 94 ARG A O 1
ATOM 760 N N . GLU A 1 95 ? 14.221 3.328 -23.991 1.00 73.12 95 GLU A N 1
ATOM 761 C CA . GLU A 1 95 ? 15.188 3.789 -24.998 1.00 73.12 95 GLU A CA 1
ATOM 762 C C . GLU A 1 95 ? 16.181 2.688 -25.402 1.00 73.12 95 GLU A C 1
ATOM 764 O O . GLU A 1 95 ? 16.534 2.577 -26.574 1.00 73.12 95 GLU A O 1
ATOM 769 N N . GLU A 1 96 ? 16.540 1.798 -24.474 1.00 69.50 96 GLU A N 1
ATOM 770 C CA . GLU A 1 96 ? 17.361 0.603 -24.726 1.00 69.50 96 GLU A CA 1
ATOM 771 C C . GLU A 1 96 ? 16.611 -0.516 -25.485 1.00 69.50 96 GLU A C 1
ATOM 773 O O . GLU A 1 96 ? 17.110 -1.632 -25.635 1.00 69.50 96 GLU A O 1
ATOM 778 N N . GLY A 1 97 ? 15.394 -0.245 -25.971 1.00 62.31 97 GLY A N 1
ATOM 779 C CA . GLY A 1 97 ? 14.556 -1.215 -26.679 1.00 62.31 97 GLY A CA 1
ATOM 780 C C . GLY A 1 97 ? 13.902 -2.249 -25.761 1.00 62.31 97 GLY A C 1
ATOM 781 O O . GLY A 1 97 ? 13.215 -3.153 -26.241 1.00 62.31 97 GLY A O 1
ATOM 782 N N . ASN A 1 98 ? 14.058 -2.115 -24.441 1.00 59.19 98 ASN A N 1
ATOM 783 C CA . ASN A 1 98 ? 13.385 -2.951 -23.461 1.00 59.19 98 ASN A CA 1
ATOM 784 C C . ASN A 1 98 ? 11.968 -2.403 -23.234 1.00 59.19 98 ASN A C 1
ATOM 786 O O . ASN A 1 98 ? 11.661 -1.736 -22.249 1.00 59.19 98 ASN A O 1
ATOM 790 N N . THR A 1 99 ? 11.063 -2.689 -24.171 1.00 54.16 99 THR A N 1
ATOM 791 C CA . THR A 1 99 ? 9.641 -2.299 -24.102 1.00 54.16 99 THR A CA 1
ATOM 792 C C . THR A 1 99 ? 8.852 -3.066 -23.037 1.00 54.16 99 THR A C 1
ATOM 794 O O . THR A 1 99 ? 7.622 -3.038 -23.034 1.00 54.16 99 THR A O 1
ATOM 797 N N . SER A 1 100 ? 9.528 -3.830 -22.181 1.00 54.28 100 SER A N 1
ATOM 798 C CA . SER A 1 100 ? 8.889 -4.858 -21.387 1.00 54.28 100 SER A CA 1
ATOM 799 C C . SER A 1 100 ? 8.116 -4.254 -20.216 1.00 54.28 100 SER A C 1
ATOM 801 O O . SER A 1 100 ? 8.686 -3.820 -19.216 1.00 54.28 100 SER A O 1
ATOM 803 N N . SER A 1 101 ? 6.789 -4.331 -20.310 1.00 62.47 101 SER A N 1
ATOM 804 C CA . SER A 1 101 ? 5.856 -4.229 -19.186 1.00 62.47 101 SER A CA 1
ATOM 805 C C . SER A 1 101 ? 6.035 -5.349 -18.152 1.00 62.47 101 SER A C 1
ATOM 807 O O . SER A 1 101 ? 5.256 -5.437 -17.211 1.00 62.47 101 SER A O 1
ATOM 809 N N . ARG A 1 102 ? 7.067 -6.194 -18.277 1.00 71.19 102 ARG A N 1
ATOM 810 C CA . ARG A 1 102 ? 7.344 -7.320 -17.384 1.00 71.19 102 ARG A CA 1
ATOM 811 C C . ARG A 1 102 ? 7.446 -6.919 -15.921 1.00 71.19 102 ARG A C 1
ATOM 813 O O . ARG A 1 102 ? 6.955 -7.652 -15.078 1.00 71.19 102 ARG A O 1
ATOM 820 N N . TRP A 1 103 ? 8.014 -5.758 -15.597 1.00 74.44 103 TRP A N 1
ATOM 821 C CA . TRP A 1 103 ? 8.009 -5.298 -14.205 1.00 74.44 103 TRP A CA 1
ATOM 822 C C . TRP A 1 103 ? 6.590 -4.949 -13.729 1.00 74.44 103 TRP A C 1
ATOM 824 O O . TRP A 1 103 ? 6.275 -5.179 -12.570 1.00 74.44 103 TRP A O 1
ATOM 834 N N . ALA A 1 104 ? 5.716 -4.442 -14.606 1.00 74.88 104 ALA A N 1
ATOM 835 C CA . ALA A 1 104 ? 4.321 -4.155 -14.277 1.00 74.88 104 ALA A CA 1
ATOM 836 C C . ALA A 1 104 ? 3.519 -5.455 -14.094 1.00 74.88 104 ALA A C 1
ATOM 838 O O . ALA A 1 104 ? 2.734 -5.560 -13.157 1.00 74.88 104 ALA A O 1
ATOM 839 N N . GLU A 1 105 ? 3.768 -6.476 -14.917 1.00 77.62 105 GLU A N 1
ATOM 840 C CA . GLU A 1 105 ? 3.247 -7.833 -14.696 1.00 77.62 105 GLU A CA 1
ATOM 841 C C . GLU A 1 105 ? 3.740 -8.429 -13.375 1.00 77.62 105 GLU A C 1
ATOM 843 O O . GLU A 1 105 ? 2.945 -8.963 -12.606 1.00 77.62 105 GLU A O 1
ATOM 848 N N . GLU A 1 106 ? 5.034 -8.303 -13.074 1.00 82.19 106 GLU A N 1
ATOM 849 C CA . GLU A 1 106 ? 5.631 -8.780 -11.823 1.00 82.19 106 GLU A CA 1
ATOM 850 C C . GLU A 1 106 ? 5.065 -8.030 -10.604 1.00 82.19 106 GLU A C 1
ATOM 852 O O . GLU A 1 106 ? 4.775 -8.656 -9.583 1.00 82.19 106 GLU A O 1
ATOM 857 N N . VAL A 1 107 ? 4.835 -6.715 -10.714 1.00 80.56 107 VAL A N 1
ATOM 858 C CA . VAL A 1 107 ? 4.150 -5.897 -9.699 1.00 80.56 107 VAL A CA 1
ATOM 859 C C . VAL A 1 107 ? 2.736 -6.418 -9.467 1.00 80.56 107 VAL A C 1
ATOM 861 O O . VAL A 1 107 ? 2.380 -6.725 -8.328 1.00 80.56 107 VAL A O 1
ATOM 864 N N . MET A 1 108 ? 1.948 -6.578 -10.532 1.00 76.88 108 MET A N 1
ATOM 865 C CA . MET A 1 108 ? 0.563 -7.041 -10.433 1.00 76.88 108 MET A CA 1
ATOM 866 C C . MET A 1 108 ? 0.483 -8.464 -9.872 1.00 76.88 108 MET A C 1
ATOM 868 O O . MET A 1 108 ? -0.297 -8.723 -8.955 1.00 76.88 108 MET A O 1
ATOM 872 N N . GLY A 1 109 ? 1.351 -9.367 -10.332 1.00 79.38 109 GLY A N 1
ATOM 873 C CA . GLY A 1 109 ? 1.456 -10.725 -9.803 1.00 79.38 109 GLY A CA 1
ATOM 874 C C . GLY A 1 109 ? 1.860 -10.756 -8.325 1.00 79.38 109 GLY A C 1
ATOM 875 O O . GLY A 1 109 ? 1.274 -11.500 -7.536 1.00 79.38 109 GLY A O 1
ATOM 876 N N . ALA A 1 110 ? 2.815 -9.919 -7.907 1.00 81.69 110 ALA A N 1
ATOM 877 C CA . ALA A 1 110 ? 3.225 -9.816 -6.505 1.00 81.69 110 ALA A CA 1
ATOM 878 C C . ALA A 1 110 ? 2.106 -9.267 -5.606 1.00 81.69 110 ALA A C 1
ATOM 880 O O . ALA A 1 110 ? 1.929 -9.734 -4.475 1.00 81.69 110 ALA A O 1
ATOM 881 N N . MET A 1 111 ? 1.345 -8.290 -6.102 1.00 77.19 111 MET A N 1
ATOM 882 C CA . MET A 1 111 ? 0.199 -7.716 -5.402 1.00 77.19 111 MET A CA 1
ATOM 883 C C . MET A 1 111 ? -0.914 -8.757 -5.219 1.00 77.19 111 MET A C 1
ATOM 885 O O . MET A 1 111 ? -1.386 -8.963 -4.098 1.00 77.19 111 MET A O 1
ATOM 889 N N . GLU A 1 112 ? -1.279 -9.491 -6.270 1.00 76.44 112 GLU A N 1
ATOM 890 C CA . GLU A 1 112 ? -2.310 -10.533 -6.184 1.00 76.44 112 GLU A CA 1
ATOM 891 C C . GLU A 1 112 ? -1.928 -11.706 -5.283 1.00 76.44 112 GLU A C 1
ATOM 893 O O . GLU A 1 112 ? -2.752 -12.169 -4.489 1.00 76.44 112 GLU A O 1
ATOM 898 N N . ALA A 1 113 ? -0.674 -12.162 -5.353 1.00 78.81 113 ALA A N 1
ATOM 899 C CA . ALA A 1 113 ? -0.181 -13.241 -4.501 1.00 78.81 113 ALA A CA 1
ATOM 900 C C . ALA A 1 113 ? -0.277 -12.896 -3.004 1.00 78.81 113 ALA A C 1
ATOM 902 O O . ALA A 1 113 ? -0.456 -13.785 -2.174 1.00 78.81 113 ALA A O 1
ATOM 903 N N . THR A 1 114 ? -0.176 -11.610 -2.658 1.00 74.69 114 THR A N 1
ATOM 904 C CA . THR A 1 114 ? -0.176 -11.141 -1.265 1.00 74.69 114 THR A CA 1
ATOM 905 C C . THR A 1 114 ? -1.591 -10.962 -0.705 1.00 74.69 114 THR A C 1
ATOM 907 O O . THR A 1 114 ? -1.831 -11.223 0.472 1.00 74.69 114 THR A O 1
ATOM 910 N N . HIS A 1 115 ? -2.552 -10.549 -1.533 1.00 68.06 115 HIS A N 1
ATOM 911 C CA . HIS A 1 115 ? -3.872 -10.101 -1.068 1.00 68.06 115 HIS A CA 1
ATOM 912 C C . HIS A 1 115 ? -5.043 -10.972 -1.547 1.00 68.06 115 HIS A C 1
ATOM 914 O O . HIS A 1 115 ? -6.207 -10.584 -1.405 1.00 68.06 115 HIS A O 1
ATOM 920 N N . SER A 1 116 ? -4.759 -12.169 -2.076 1.00 68.00 116 SER A N 1
ATOM 921 C CA . SER A 1 116 ? -5.743 -13.019 -2.764 1.00 68.00 116 SER A CA 1
ATOM 922 C C . SER A 1 116 ? -6.381 -12.310 -3.977 1.00 68.00 116 SER A C 1
ATOM 924 O O . SER A 1 116 ? -6.164 -11.128 -4.234 1.00 68.00 116 SER A O 1
ATOM 926 N N . GLN A 1 117 ? -7.257 -12.998 -4.714 1.00 69.62 117 GLN A N 1
ATOM 927 C CA . GLN A 1 117 ? -7.957 -12.445 -5.893 1.00 69.62 117 GLN A CA 1
ATOM 928 C C . GLN A 1 117 ? -8.956 -11.299 -5.584 1.00 69.62 117 GLN A C 1
ATOM 930 O O . GLN A 1 117 ? -9.748 -10.915 -6.444 1.00 69.62 117 GLN A O 1
ATOM 935 N N . ARG A 1 118 ? -8.961 -10.760 -4.356 1.00 77.56 118 ARG A N 1
ATOM 936 C CA . ARG A 1 118 ? -9.881 -9.705 -3.891 1.00 77.56 118 ARG A CA 1
ATOM 937 C C . ARG A 1 118 ? -9.294 -8.301 -3.965 1.00 77.56 118 ARG A C 1
ATOM 939 O O . ARG A 1 118 ? -10.044 -7.336 -3.847 1.00 77.56 118 ARG A O 1
ATOM 946 N N . LEU A 1 119 ? -7.984 -8.184 -4.167 1.00 80.31 119 LEU A N 1
ATOM 947 C CA . LEU A 1 119 ? -7.308 -6.891 -4.189 1.00 80.31 119 LEU A CA 1
ATOM 948 C C . LEU A 1 119 ? -7.794 -6.000 -5.331 1.00 80.31 119 LEU A C 1
ATOM 950 O O . LEU A 1 119 ? -8.083 -4.829 -5.118 1.00 80.31 119 LEU A O 1
ATOM 954 N N . PHE A 1 120 ? -7.928 -6.571 -6.527 1.00 83.75 120 PHE A N 1
ATOM 955 C CA . PHE A 1 120 ? -8.359 -5.820 -7.699 1.00 83.75 120 PHE A CA 1
ATOM 956 C C . PHE A 1 120 ? -9.777 -5.233 -7.530 1.00 83.75 120 PHE A C 1
ATOM 958 O O . PHE A 1 120 ? -9.923 -4.018 -7.660 1.00 83.75 120 PHE A O 1
ATOM 965 N N . PRO A 1 121 ? -10.806 -6.008 -7.118 1.00 87.62 121 PRO A N 1
ATOM 966 C CA . PRO A 1 121 ? -12.110 -5.440 -6.766 1.00 87.62 121 PRO A CA 1
ATOM 967 C C . PRO A 1 121 ? -12.067 -4.407 -5.634 1.00 87.62 121 PRO A C 1
ATOM 969 O O . PRO A 1 121 ? -12.829 -3.442 -5.657 1.00 87.62 121 PRO A O 1
ATOM 972 N N . PHE A 1 122 ? -11.201 -4.612 -4.638 1.00 85.38 122 PHE A N 1
ATOM 973 C CA . PHE A 1 122 ? -11.053 -3.692 -3.514 1.00 85.38 122 PHE A CA 1
ATOM 974 C C . PHE A 1 122 ? -10.510 -2.329 -3.960 1.00 85.38 122 PHE A C 1
ATOM 976 O O . PHE A 1 122 ? -11.119 -1.314 -3.634 1.00 85.38 122 PHE A O 1
ATOM 983 N N . PHE A 1 123 ? -9.435 -2.294 -4.755 1.00 84.44 123 PHE A N 1
ATOM 984 C CA . PHE A 1 123 ? -8.903 -1.037 -5.286 1.00 84.44 123 PHE A CA 1
ATOM 985 C C . PHE A 1 123 ? -9.893 -0.338 -6.204 1.00 84.44 123 PHE A C 1
ATOM 987 O O . PHE A 1 123 ? -10.149 0.847 -6.024 1.00 84.44 123 PHE A O 1
ATOM 994 N N . MET A 1 124 ? -10.516 -1.078 -7.122 1.00 88.56 124 MET A N 1
ATOM 995 C CA . MET A 1 124 ? -11.515 -0.517 -8.033 1.00 88.56 124 MET A CA 1
ATOM 996 C C . MET A 1 124 ? -12.681 0.148 -7.290 1.00 88.56 124 MET A C 1
ATOM 998 O O . MET A 1 124 ? -13.217 1.140 -7.768 1.00 88.56 124 MET A O 1
ATOM 1002 N N . ALA A 1 125 ? -13.062 -0.362 -6.114 1.00 89.19 125 ALA A N 1
ATOM 1003 C CA . ALA A 1 125 ? -14.123 0.225 -5.297 1.00 89.19 125 ALA A CA 1
ATOM 1004 C C . ALA A 1 125 ? -13.726 1.540 -4.599 1.00 89.19 125 ALA A C 1
ATOM 1006 O O . ALA A 1 125 ? -14.614 2.268 -4.159 1.00 89.19 125 ALA A O 1
ATOM 1007 N N . GLY A 1 126 ? -12.427 1.823 -4.462 1.00 87.50 126 GLY A N 1
ATOM 1008 C CA . GLY A 1 126 ? -11.910 3.054 -3.859 1.00 87.50 126 GLY A CA 1
ATOM 1009 C C . GLY A 1 126 ? -11.648 4.185 -4.857 1.00 87.50 126 GLY A C 1
ATOM 1010 O O . GLY A 1 126 ? -11.381 5.303 -4.428 1.00 87.50 126 GLY A O 1
ATOM 1011 N N . LEU A 1 127 ? -11.720 3.904 -6.160 1.00 91.50 127 LEU A N 1
ATOM 1012 C CA . LEU A 1 127 ? -11.438 4.858 -7.232 1.00 91.50 127 LEU A CA 1
ATOM 1013 C C . LEU A 1 127 ? -12.707 5.582 -7.697 1.00 91.50 127 LEU A C 1
ATOM 1015 O O . LEU A 1 127 ? -13.801 5.010 -7.718 1.00 91.50 127 LEU A O 1
ATOM 1019 N N . LEU A 1 128 ? -12.556 6.827 -8.151 1.00 93.12 128 LEU A N 1
ATOM 1020 C CA . LEU A 1 128 ? -13.600 7.509 -8.915 1.00 93.12 128 LEU A CA 1
ATOM 1021 C C . LEU A 1 128 ? -13.844 6.775 -10.246 1.00 93.12 128 LEU A C 1
ATOM 1023 O O . LEU A 1 128 ? -12.925 6.150 -10.780 1.00 93.12 128 LEU A O 1
ATOM 1027 N N . PRO A 1 129 ? -15.044 6.874 -10.854 1.00 91.38 129 PRO A N 1
ATOM 1028 C CA . PRO A 1 129 ? -15.347 6.167 -12.100 1.00 91.38 129 PRO A CA 1
ATOM 1029 C C . PRO A 1 129 ? -14.320 6.400 -13.219 1.00 91.38 129 PRO A C 1
ATOM 1031 O O . PRO A 1 129 ? -13.968 5.467 -13.937 1.00 91.38 129 PRO A O 1
ATOM 1034 N N . GLN A 1 130 ? -13.808 7.626 -13.358 1.00 92.31 130 GLN A N 1
ATOM 1035 C CA . GLN A 1 130 ? -12.790 7.954 -14.359 1.00 92.31 130 GLN A CA 1
ATOM 1036 C C . GLN A 1 130 ? -11.439 7.296 -14.047 1.00 92.31 130 GLN A C 1
ATOM 1038 O O . GLN A 1 130 ? -10.811 6.736 -14.944 1.00 92.31 130 GLN A O 1
ATOM 1043 N N . GLU A 1 131 ? -11.014 7.327 -12.785 1.00 92.94 131 GLU A N 1
ATOM 1044 C CA . GLU A 1 131 ? -9.762 6.717 -12.321 1.00 92.94 131 GLU A CA 1
ATOM 1045 C C . GLU A 1 131 ? -9.811 5.193 -12.468 1.00 92.94 131 GLU A C 1
ATOM 1047 O O . GLU A 1 131 ? -8.851 4.578 -12.921 1.00 92.94 131 GLU A O 1
ATOM 1052 N N . ALA A 1 132 ? -10.961 4.582 -12.173 1.00 90.44 132 ALA A N 1
ATOM 1053 C CA . ALA A 1 132 ? -11.188 3.152 -12.344 1.00 90.44 132 ALA A CA 1
ATOM 1054 C C . ALA A 1 132 ? -11.034 2.717 -13.813 1.00 90.44 132 ALA A C 1
ATOM 1056 O O . ALA A 1 132 ? -10.396 1.703 -14.101 1.00 90.44 132 ALA A O 1
ATOM 1057 N N . VAL A 1 133 ? -11.572 3.494 -14.760 1.00 90.69 133 VAL A N 1
ATOM 1058 C CA . VAL A 1 133 ? -11.415 3.222 -16.200 1.00 90.69 133 VAL A CA 1
ATOM 1059 C C . VAL A 1 133 ? -9.959 3.386 -16.640 1.00 90.69 133 VAL A C 1
ATOM 1061 O O . VAL A 1 133 ? -9.453 2.547 -17.385 1.00 90.69 133 VAL A O 1
ATOM 1064 N N . GLN A 1 134 ? -9.266 4.424 -16.164 1.00 89.69 134 GLN A N 1
ATOM 1065 C CA . GLN A 1 134 ? -7.844 4.635 -16.459 1.00 89.69 134 GLN A CA 1
ATOM 1066 C C . GLN A 1 134 ? -6.973 3.504 -15.906 1.00 89.69 134 GLN A C 1
ATOM 1068 O O . GLN A 1 134 ? -6.103 2.990 -16.608 1.00 89.69 134 GLN A O 1
ATOM 1073 N N . TYR A 1 135 ? -7.236 3.075 -14.673 1.00 87.69 135 TYR A N 1
ATOM 1074 C CA . TYR A 1 135 ? -6.540 1.954 -14.057 1.00 87.69 135 TYR A CA 1
ATOM 1075 C C . TYR A 1 135 ? -6.771 0.658 -14.842 1.00 87.69 135 TYR A C 1
ATOM 1077 O O . TYR A 1 135 ? -5.821 -0.070 -15.124 1.00 87.69 135 TYR A O 1
ATOM 1085 N N . LEU A 1 136 ? -8.006 0.403 -15.287 1.00 88.12 136 LEU A N 1
ATOM 1086 C CA . LEU A 1 136 ? -8.311 -0.756 -16.122 1.00 88.12 136 LEU A CA 1
ATOM 1087 C C . LEU A 1 136 ? -7.571 -0.723 -17.470 1.00 88.12 136 LEU A C 1
ATOM 1089 O O . LEU A 1 136 ? -7.051 -1.746 -17.912 1.00 88.12 136 LEU A O 1
ATOM 1093 N N . ASP A 1 137 ? -7.493 0.441 -18.113 1.00 87.19 137 ASP A N 1
ATOM 1094 C CA . ASP A 1 137 ? -6.738 0.635 -19.356 1.00 87.19 137 ASP A CA 1
ATOM 1095 C C . ASP A 1 137 ? -5.228 0.393 -19.154 1.00 87.19 137 ASP A C 1
ATOM 1097 O O . ASP A 1 137 ? -4.557 -0.182 -20.012 1.00 87.19 137 ASP A O 1
ATOM 1101 N N . ILE A 1 138 ? -4.673 0.764 -17.997 1.00 83.75 138 ILE A N 1
ATOM 1102 C CA . ILE A 1 138 ? -3.289 0.424 -17.630 1.00 83.75 138 ILE A CA 1
ATOM 1103 C C . ILE A 1 138 ? -3.132 -1.093 -17.478 1.00 83.75 138 ILE A C 1
ATOM 1105 O O . ILE A 1 138 ? -2.259 -1.671 -18.120 1.00 83.75 138 ILE A O 1
ATOM 1109 N N . VAL A 1 139 ? -3.997 -1.752 -16.702 1.00 82.88 139 VAL A N 1
ATOM 1110 C CA . VAL A 1 139 ? -3.951 -3.210 -16.486 1.00 82.88 139 VAL A CA 1
ATOM 1111 C C . VAL A 1 139 ? -4.015 -3.972 -17.815 1.00 82.88 139 VAL A C 1
ATOM 1113 O O . VAL A 1 139 ? -3.181 -4.840 -18.068 1.00 82.88 139 VAL A O 1
ATOM 1116 N N . CYS A 1 140 ? -4.938 -3.598 -18.704 1.00 84.50 140 CYS A N 1
ATOM 1117 C CA . CYS A 1 140 ? -5.094 -4.223 -20.019 1.00 84.50 140 CYS A CA 1
ATOM 1118 C C . CYS A 1 140 ? -3.889 -4.018 -20.951 1.00 84.50 140 CYS A C 1
ATOM 1120 O O . CYS A 1 140 ? -3.654 -4.850 -21.825 1.00 84.50 140 CYS A O 1
ATOM 1122 N N . ARG A 1 141 ? -3.142 -2.916 -20.804 1.00 81.75 141 ARG A N 1
ATOM 1123 C CA . ARG A 1 141 ? -1.946 -2.632 -21.617 1.00 81.75 141 ARG A CA 1
ATOM 1124 C C . ARG A 1 141 ? -0.674 -3.238 -21.040 1.00 81.75 141 ARG A C 1
ATOM 1126 O O . ARG A 1 141 ? 0.234 -3.563 -21.799 1.00 81.75 141 ARG A O 1
ATOM 1133 N N . CYS A 1 142 ? -0.589 -3.343 -19.718 1.00 76.25 142 CYS A N 1
ATOM 1134 C CA . CYS A 1 142 ? 0.614 -3.783 -19.026 1.00 76.25 142 CYS A CA 1
ATOM 1135 C C . CYS A 1 142 ? 0.706 -5.302 -18.883 1.00 76.25 142 CYS A C 1
ATOM 1137 O O . CYS A 1 142 ? 1.822 -5.805 -18.842 1.00 76.25 142 CYS A O 1
ATOM 1139 N N . ILE A 1 143 ? -0.421 -6.018 -18.825 1.00 79.62 143 ILE A N 1
ATOM 1140 C CA . ILE A 1 143 ? -0.437 -7.473 -18.653 1.00 79.62 143 ILE A CA 1
ATOM 1141 C C . ILE A 1 143 ? -0.612 -8.170 -20.007 1.00 79.62 143 ILE A C 1
ATOM 1143 O O . ILE A 1 143 ? -1.680 -8.115 -20.617 1.00 79.62 143 ILE A O 1
ATOM 1147 N N . ALA A 1 144 ? 0.428 -8.865 -20.470 1.00 80.00 144 ALA A N 1
ATOM 1148 C CA . ALA A 1 144 ? 0.413 -9.643 -21.705 1.00 80.00 144 ALA A CA 1
ATOM 1149 C C . ALA A 1 144 ? -0.422 -10.928 -21.583 1.00 80.00 144 ALA A C 1
ATOM 1151 O O . ALA A 1 144 ? -1.020 -11.369 -22.572 1.00 80.00 144 ALA A O 1
ATOM 1152 N N . ASP A 1 145 ? -0.494 -11.527 -20.387 1.00 83.94 145 ASP A N 1
ATOM 1153 C CA . ASP A 1 145 ? -1.338 -12.696 -20.139 1.00 83.94 145 ASP A CA 1
ATOM 1154 C C . ASP A 1 145 ? -2.827 -12.313 -20.118 1.00 83.94 145 ASP A C 1
ATOM 1156 O O . ASP A 1 145 ? -3.401 -11.860 -19.125 1.00 83.94 145 ASP A O 1
ATOM 1160 N N . LYS A 1 146 ? -3.493 -12.564 -21.245 1.00 84.81 146 LYS A N 1
ATOM 1161 C CA . LYS A 1 146 ? -4.928 -12.314 -21.401 1.00 84.81 146 LYS A CA 1
ATOM 1162 C C . LYS A 1 146 ? -5.785 -13.156 -20.456 1.00 84.81 146 LYS A C 1
ATOM 1164 O O . LYS A 1 146 ? -6.865 -12.706 -20.075 1.00 84.81 146 LYS A O 1
ATOM 1169 N N . HIS A 1 147 ? -5.352 -14.360 -20.077 1.00 86.31 147 HIS A N 1
ATOM 1170 C CA . HIS A 1 147 ? -6.098 -15.176 -19.119 1.00 86.31 147 HIS A CA 1
ATOM 1171 C C . HIS A 1 147 ? -6.080 -14.542 -17.733 1.00 86.31 147 HIS A C 1
ATOM 1173 O O . HIS A 1 147 ? -7.109 -14.542 -17.050 1.00 86.31 147 HIS A O 1
ATOM 1179 N N . HIS A 1 148 ? -4.947 -13.949 -17.359 1.00 83.56 148 HIS A N 1
ATOM 1180 C CA . HIS A 1 148 ? -4.798 -13.211 -16.114 1.00 83.56 148 HIS A CA 1
ATOM 1181 C C . HIS A 1 148 ? -5.732 -11.996 -16.068 1.00 83.56 148 HIS A C 1
ATOM 1183 O O . HIS A 1 148 ? -6.567 -11.906 -15.166 1.00 83.56 148 HIS A O 1
ATOM 1189 N N . VAL A 1 149 ? -5.716 -11.146 -17.100 1.00 86.19 149 VAL A N 1
ATOM 1190 C CA . VAL A 1 149 ? -6.629 -9.987 -17.207 1.00 86.19 149 VAL A CA 1
ATOM 1191 C C . VAL A 1 149 ? -8.098 -10.416 -17.127 1.00 86.19 149 VAL A C 1
ATOM 1193 O O . VAL A 1 149 ? -8.894 -9.827 -16.395 1.00 86.19 149 VAL A O 1
ATOM 1196 N N . VAL A 1 150 ? -8.477 -11.483 -17.837 1.00 88.75 150 VAL A N 1
ATOM 1197 C CA . VAL A 1 150 ? -9.848 -12.015 -17.793 1.00 88.75 150 VAL A CA 1
ATOM 1198 C C . VAL A 1 150 ? -10.215 -12.510 -16.390 1.00 88.75 150 VAL A C 1
ATOM 1200 O O . VAL A 1 150 ? -11.348 -12.312 -15.953 1.00 88.75 150 VAL A O 1
ATOM 1203 N N . SER A 1 151 ? -9.286 -13.136 -15.665 1.00 86.94 151 SER A N 1
ATOM 1204 C CA . SER A 1 151 ? -9.507 -13.561 -14.279 1.00 86.94 151 SER A CA 1
ATOM 1205 C C . SER A 1 151 ? -9.770 -12.370 -13.351 1.00 86.94 151 SER A C 1
ATOM 1207 O O . SER A 1 151 ? -10.705 -12.415 -12.551 1.00 86.94 151 SER A O 1
ATOM 1209 N N . MET A 1 152 ? -9.004 -11.285 -13.494 1.00 85.88 152 MET A N 1
ATOM 1210 C CA . MET A 1 152 ? -9.205 -10.044 -12.734 1.00 85.88 152 MET A CA 1
ATOM 1211 C C . MET A 1 152 ? -10.563 -9.399 -13.032 1.00 85.88 152 MET A C 1
ATOM 1213 O O . MET A 1 152 ? -11.298 -9.009 -12.127 1.00 85.88 152 MET A O 1
ATOM 1217 N N . LEU A 1 153 ? -10.948 -9.332 -14.307 1.00 88.31 153 LEU A N 1
ATOM 1218 C CA . LEU A 1 153 ? -12.253 -8.808 -14.708 1.00 88.31 153 LEU A CA 1
ATOM 1219 C C . LEU A 1 153 ? -13.406 -9.649 -14.150 1.00 88.31 153 LEU A C 1
ATOM 1221 O O . LEU A 1 153 ? -14.396 -9.102 -13.667 1.00 88.31 153 LEU A O 1
ATOM 1225 N N . ARG A 1 154 ? -13.271 -10.980 -14.157 1.00 88.31 154 ARG A N 1
ATOM 1226 C CA . ARG A 1 154 ? -14.263 -11.879 -13.551 1.00 88.31 154 ARG A CA 1
ATOM 1227 C C . ARG A 1 154 ? -14.376 -11.681 -12.045 1.00 88.31 154 ARG A C 1
ATOM 1229 O O . ARG A 1 154 ? -15.492 -11.703 -11.536 1.00 88.31 154 ARG A O 1
ATOM 1236 N N . SER A 1 155 ? -13.265 -11.472 -11.334 1.00 87.00 155 SER A N 1
ATOM 1237 C CA . SER A 1 155 ? -13.321 -11.217 -9.890 1.00 87.00 155 SER A CA 1
ATOM 1238 C C . SER A 1 155 ? -14.018 -9.890 -9.573 1.00 87.00 155 SER A C 1
ATOM 1240 O O . SER A 1 155 ? -14.765 -9.812 -8.595 1.00 87.00 155 SER A O 1
ATOM 1242 N N . LEU A 1 156 ? -13.857 -8.874 -10.428 1.00 87.31 156 LEU A N 1
ATOM 1243 C CA . LEU A 1 156 ? -14.586 -7.609 -10.325 1.00 87.31 156 LEU A CA 1
ATOM 1244 C C . LEU A 1 156 ? -16.090 -7.800 -10.551 1.00 87.31 156 LEU A C 1
ATOM 1246 O O . LEU A 1 156 ? -16.879 -7.365 -9.716 1.00 87.31 156 LEU A O 1
ATOM 1250 N N . VAL A 1 157 ? -16.486 -8.491 -11.626 1.00 87.88 157 VAL A N 1
ATOM 1251 C CA . VAL A 1 157 ? -17.901 -8.793 -11.915 1.00 87.88 157 VAL A CA 1
ATOM 1252 C C . VAL A 1 157 ? -18.533 -9.576 -10.767 1.00 87.88 157 VAL A C 1
ATOM 1254 O O . VAL A 1 157 ? -19.545 -9.141 -10.227 1.00 87.88 157 VAL A O 1
ATOM 1257 N N . ALA A 1 158 ? -17.889 -10.651 -10.306 1.00 86.31 158 ALA A N 1
ATOM 1258 C CA . ALA A 1 158 ? -18.375 -11.442 -9.177 1.00 86.31 158 ALA A CA 1
ATOM 1259 C C . ALA A 1 158 ? -18.520 -10.602 -7.894 1.00 86.31 158 ALA A C 1
ATOM 1261 O O . ALA A 1 158 ? -19.467 -10.786 -7.129 1.00 86.31 158 ALA A O 1
ATOM 1262 N N . SER A 1 159 ? -17.615 -9.643 -7.655 1.00 83.94 159 SER A N 1
ATOM 1263 C CA . SER A 1 159 ? -17.733 -8.720 -6.520 1.00 83.94 159 SER A CA 1
ATOM 1264 C C . SER A 1 159 ? -18.875 -7.711 -6.671 1.00 83.94 159 SER A C 1
ATOM 1266 O O . SER A 1 159 ? -19.354 -7.217 -5.650 1.00 83.94 159 SER A O 1
ATOM 1268 N N . LEU A 1 160 ? -19.263 -7.339 -7.891 1.00 82.12 160 LEU A N 1
ATOM 1269 C CA . LEU A 1 160 ? -20.391 -6.438 -8.146 1.00 82.12 160 LEU A CA 1
ATOM 1270 C C . LEU A 1 160 ? -21.722 -7.192 -8.050 1.00 82.12 160 LEU A C 1
ATOM 1272 O O . LEU A 1 160 ? -22.661 -6.707 -7.426 1.00 82.12 160 LEU A O 1
ATOM 1276 N N . GLU A 1 161 ? -21.777 -8.409 -8.585 1.00 81.12 161 GLU A N 1
ATOM 1277 C CA . GLU A 1 161 ? -22.941 -9.296 -8.504 1.00 81.12 161 GLU A CA 1
ATOM 1278 C C . GLU A 1 161 ? -23.213 -9.736 -7.061 1.00 81.12 161 GLU A C 1
ATOM 1280 O O . GLU A 1 161 ? -24.351 -9.680 -6.603 1.00 81.12 161 GLU A O 1
ATOM 1285 N N . GLY A 1 162 ? -22.172 -10.055 -6.284 1.00 66.25 162 GLY A N 1
ATOM 1286 C CA . GLY A 1 162 ? -22.297 -10.334 -4.849 1.00 66.25 162 GLY A CA 1
ATOM 1287 C C . GLY A 1 162 ? -22.713 -9.124 -3.996 1.00 66.25 162 GLY A C 1
ATOM 1288 O O . GLY A 1 162 ? -23.072 -9.295 -2.833 1.00 66.25 162 GLY A O 1
ATOM 1289 N N . LYS A 1 163 ? -22.675 -7.905 -4.558 1.00 55.72 163 LYS A N 1
ATOM 1290 C CA . LYS A 1 163 ? -23.172 -6.664 -3.939 1.00 55.72 163 LYS A CA 1
ATOM 1291 C C . LYS A 1 163 ? -24.593 -6.298 -4.384 1.00 55.72 163 LYS A C 1
ATOM 1293 O O . LYS A 1 163 ? -2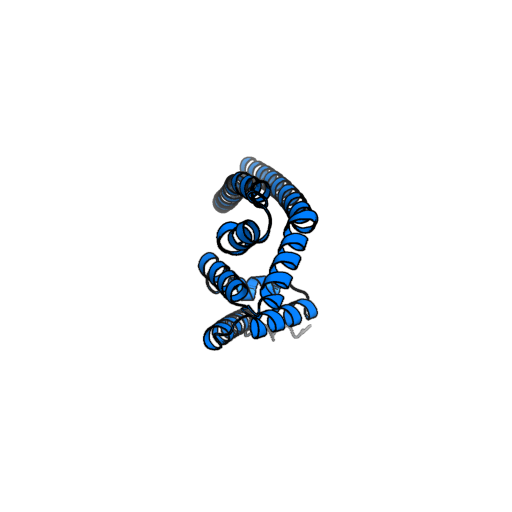5.137 -5.333 -3.851 1.00 55.72 163 LYS A O 1
ATOM 1298 N N . HIS A 1 164 ? -25.215 -7.041 -5.304 1.00 38.34 164 HIS A N 1
ATOM 1299 C CA . HIS A 1 164 ? -26.644 -6.907 -5.574 1.00 38.34 164 HIS A CA 1
ATOM 1300 C C . HIS A 1 164 ? -27.445 -7.669 -4.505 1.00 38.34 164 HIS A C 1
ATOM 1302 O O . HIS A 1 164 ? -27.444 -8.902 -4.510 1.00 38.34 164 HIS A O 1
ATOM 1308 N N . PRO A 1 165 ? -28.195 -6.994 -3.611 1.00 38.41 165 PRO A N 1
ATOM 1309 C CA . PRO A 1 165 ? -29.271 -7.664 -2.907 1.00 38.41 165 PRO A CA 1
ATOM 1310 C C . PRO A 1 165 ? -30.355 -7.985 -3.938 1.00 38.41 165 PRO A C 1
ATOM 1312 O O . PRO A 1 165 ? -31.141 -7.125 -4.340 1.00 38.41 165 PRO A O 1
ATOM 1315 N N . HIS A 1 166 ? -30.419 -9.236 -4.382 1.00 36.53 166 HIS A N 1
ATOM 1316 C CA . HIS A 1 166 ? -31.670 -9.745 -4.915 1.00 36.53 166 HIS A CA 1
ATOM 1317 C C . HIS A 1 166 ? -32.721 -9.656 -3.790 1.00 36.53 166 HIS A C 1
ATOM 1319 O O . HIS A 1 166 ? -32.593 -10.303 -2.755 1.00 36.53 166 HIS A O 1
ATOM 1325 N N . SER A 1 167 ? -33.755 -8.840 -4.023 1.00 37.81 167 SER A N 1
ATOM 1326 C CA . SER A 1 167 ? -35.007 -8.685 -3.258 1.00 37.81 167 SER A CA 1
ATOM 1327 C C . SER A 1 167 ? -34.997 -7.866 -1.952 1.00 37.81 167 SER A C 1
ATOM 1329 O O . SER A 1 167 ? -35.082 -8.402 -0.857 1.00 37.81 167 SER A O 1
ATOM 1331 N N . VAL A 1 168 ? -35.091 -6.537 -2.077 1.00 34.56 168 VAL A N 1
ATOM 1332 C CA . VAL A 1 168 ? -35.982 -5.735 -1.211 1.00 34.56 168 VAL A CA 1
ATOM 1333 C C . VAL A 1 168 ? -36.701 -4.701 -2.085 1.00 34.56 168 VAL A C 1
ATOM 1335 O O . VAL A 1 168 ? -36.398 -3.514 -2.066 1.00 34.56 168 VAL A O 1
ATOM 1338 N N . ILE A 1 169 ? -37.644 -5.158 -2.911 1.00 38.19 169 ILE A N 1
ATOM 1339 C CA . ILE A 1 169 ? -38.713 -4.300 -3.435 1.00 38.19 169 ILE A CA 1
ATOM 1340 C C . ILE A 1 169 ? -40.041 -5.004 -3.156 1.00 38.19 169 ILE A C 1
ATOM 1342 O O . ILE A 1 169 ? -40.207 -6.177 -3.475 1.00 38.19 169 ILE A O 1
ATOM 1346 N N . SER A 1 170 ? -40.971 -4.220 -2.605 1.00 33.47 170 SER A N 1
ATOM 1347 C CA . SER A 1 170 ? -42.372 -4.509 -2.279 1.00 33.47 170 SER A CA 1
ATOM 1348 C C . SER A 1 170 ? -42.639 -5.080 -0.885 1.00 33.47 170 SER A C 1
ATOM 1350 O O . SER A 1 170 ? -42.654 -6.286 -0.674 1.00 33.47 170 SER A O 1
ATOM 1352 N N . ASN A 1 171 ? -42.946 -4.193 0.068 1.00 34.53 171 ASN A N 1
ATOM 1353 C CA . ASN A 1 171 ? -44.317 -4.055 0.585 1.00 34.53 171 ASN A CA 1
ATOM 1354 C C . ASN A 1 171 ? -44.382 -2.970 1.668 1.00 34.53 171 ASN A C 1
ATOM 1356 O O . ASN A 1 171 ? -44.442 -3.261 2.854 1.00 34.53 171 ASN A O 1
ATOM 1360 N N . TYR A 1 172 ? -44.444 -1.710 1.242 1.00 35.78 172 TYR A N 1
ATOM 1361 C CA . TYR A 1 172 ? -45.148 -0.679 2.002 1.00 35.78 172 TYR A CA 1
ATOM 1362 C C . TYR A 1 172 ? -45.960 0.148 1.012 1.00 35.78 172 TYR A C 1
ATOM 1364 O O . TYR A 1 172 ? -45.548 1.212 0.563 1.00 35.78 172 TYR A O 1
ATOM 1372 N N . SER A 1 173 ? -47.115 -0.395 0.628 1.00 33.03 173 SER A N 1
ATOM 1373 C CA . SER A 1 173 ? -48.213 0.437 0.153 1.00 33.03 173 SER A CA 1
ATOM 1374 C C . SER A 1 173 ? -49.155 0.635 1.331 1.00 33.03 173 SER A C 1
ATOM 1376 O O . SER A 1 173 ? -49.656 -0.328 1.913 1.00 33.03 173 SER A O 1
ATOM 1378 N N . LEU A 1 174 ? -49.296 1.901 1.711 1.00 38.50 174 LEU A N 1
ATOM 1379 C CA . LEU A 1 174 ? -50.200 2.404 2.730 1.00 38.50 174 LEU A CA 1
ATOM 1380 C C . LEU A 1 174 ? -51.623 1.878 2.518 1.00 38.50 174 LEU A C 1
ATOM 1382 O O . LEU A 1 174 ? -52.167 1.992 1.421 1.00 38.50 174 LEU A O 1
ATOM 1386 N N . LYS A 1 175 ? -52.266 1.442 3.601 1.00 36.22 175 LYS A N 1
ATOM 1387 C CA . LYS A 1 175 ? -53.691 1.705 3.793 1.00 36.22 175 LYS A CA 1
ATOM 1388 C C . LYS A 1 175 ? -53.912 2.240 5.203 1.00 36.22 175 LYS A C 1
ATOM 1390 O O . LYS A 1 175 ? -53.652 1.552 6.186 1.00 36.22 175 LYS A O 1
ATOM 1395 N N . SER A 1 176 ? -54.299 3.513 5.210 1.00 44.22 176 SER A N 1
ATOM 1396 C CA . SER A 1 176 ? -55.136 4.194 6.199 1.00 44.22 176 SER A CA 1
ATOM 1397 C C . SER A 1 176 ? -56.331 3.358 6.635 1.00 44.22 176 SER A C 1
ATOM 1399 O O . SER A 1 176 ? -56.911 2.716 5.724 1.00 44.22 176 SER A O 1
#

Radius of gyration: 21.86 Å; chains: 1; bounding box: 78×29×57 Å

Organism: Ananas comosus (NCBI:txid4615)

pLDDT: mean 82.94, std 15.67, range [33.03, 97.5]

Secondary structure (DSSP, 8-state):
-IIIIIHHHHHHHS-TTTTHHHHHHHHHHHHHHHHHHHHHHHHHHS-TTSHHHHHHHHHHHHHHHHHHHHHHHHHHHIIIIIHHHHHHHHHHHHHTT---THHHHHHHHHHHHHHGGGHHHHHHHHS-HHHHHHHHHHHHHH---HHHHHHHHHHHHHHHHTT--S----------